Protein AF-A0A7W0XSK7-F1 (afdb_monomer)

Solvent-accessible surface area (backbone atoms only — not comparable to full-atom values): 5544 Å² total; per-residue (Å²): 134,84,78,76,76,80,85,68,79,82,78,42,57,95,78,48,37,75,71,42,72,65,61,36,47,79,71,45,68,43,66,57,96,90,40,74,80,40,68,38,75,37,66,39,57,57,4,52,50,53,51,31,51,52,30,52,78,67,77,40,78,64,79,93,44,76,56,75,61,91,55,63,70,65,30,53,49,33,50,52,39,29,56,60,73,63,68,72,132

Structure (mmCIF, N/CA/C/O backbone):
data_AF-A0A7W0XSK7-F1
#
_entry.id   AF-A0A7W0XSK7-F1
#
loop_
_atom_site.group_PDB
_atom_site.id
_atom_site.type_symbol
_atom_site.label_atom_id
_atom_site.label_alt_id
_atom_site.label_comp_id
_atom_site.label_asym_id
_atom_site.label_entity_id
_atom_site.label_seq_id
_atom_site.pdbx_PDB_ins_code
_atom_site.Cartn_x
_atom_site.Cartn_y
_atom_site.Cartn_z
_atom_site.occupancy
_atom_site.B_iso_or_equiv
_atom_site.auth_seq_id
_atom_site.auth_comp_id
_atom_site.auth_asym_id
_atom_site.auth_atom_id
_atom_site.pdbx_PDB_model_num
ATOM 1 N N . MET A 1 1 ? -36.711 -19.860 9.825 1.00 36.88 1 MET A N 1
ATOM 2 C CA . MET A 1 1 ? -35.358 -20.404 10.049 1.00 36.88 1 MET A CA 1
ATOM 3 C C . MET A 1 1 ? -34.409 -19.485 9.302 1.00 36.88 1 MET A C 1
ATOM 5 O O . MET A 1 1 ? -34.308 -19.586 8.088 1.00 36.88 1 MET A O 1
ATOM 9 N N . SER A 1 2 ? -33.889 -18.470 9.989 1.00 39.03 2 SER A N 1
ATOM 10 C CA . SER A 1 2 ? -33.016 -17.467 9.381 1.00 39.03 2 SER A CA 1
ATOM 11 C C . SER A 1 2 ? -31.631 -18.078 9.247 1.00 39.03 2 SER A C 1
ATOM 13 O O . SER A 1 2 ? -31.033 -18.454 10.249 1.00 39.03 2 SER A O 1
ATOM 15 N N . VAL A 1 3 ? -31.162 -18.245 8.014 1.00 48.69 3 VAL A N 1
ATOM 16 C CA . VAL A 1 3 ? -29.761 -18.564 7.759 1.00 48.69 3 VAL A CA 1
ATOM 17 C C . VAL A 1 3 ? -28.978 -17.277 7.983 1.00 48.69 3 VAL A C 1
ATOM 19 O O . VAL A 1 3 ? -29.071 -16.340 7.193 1.00 48.69 3 VAL A O 1
ATOM 22 N N . GLU A 1 4 ? -28.276 -17.186 9.109 1.00 51.50 4 GLU A N 1
ATOM 23 C CA . GLU A 1 4 ? -27.217 -16.195 9.251 1.00 51.50 4 GLU A CA 1
ATOM 24 C C . GLU A 1 4 ? -26.191 -16.509 8.164 1.00 51.50 4 GLU A C 1
ATOM 26 O O . GLU A 1 4 ? -25.642 -17.610 8.114 1.00 51.50 4 GLU A O 1
ATOM 31 N N . ALA A 1 5 ? -26.027 -15.588 7.215 1.00 54.81 5 ALA A N 1
ATOM 32 C CA . ALA A 1 5 ? -25.003 -15.717 6.199 1.00 54.81 5 ALA A CA 1
ATOM 33 C C . ALA A 1 5 ? -23.658 -15.763 6.923 1.00 54.81 5 ALA A C 1
ATOM 35 O O . ALA A 1 5 ? -23.272 -14.792 7.573 1.00 54.81 5 ALA A O 1
ATOM 36 N N . ASP A 1 6 ? -22.969 -16.896 6.819 1.00 52.09 6 ASP A N 1
ATOM 37 C CA . ASP A 1 6 ? -21.548 -16.987 7.109 1.00 52.09 6 ASP A CA 1
ATOM 38 C C . ASP A 1 6 ? -20.869 -15.896 6.276 1.00 52.09 6 ASP A C 1
ATOM 40 O O . ASP A 1 6 ? -20.761 -16.006 5.052 1.00 52.09 6 ASP A O 1
ATOM 44 N N . VAL A 1 7 ? -20.471 -14.793 6.916 1.00 55.06 7 VAL A N 1
ATOM 45 C CA . VAL A 1 7 ? -19.712 -13.699 6.286 1.00 55.06 7 VAL A CA 1
ATOM 46 C C . VAL A 1 7 ? -18.257 -14.157 6.129 1.00 55.06 7 VAL A C 1
ATOM 48 O O . VAL A 1 7 ? -17.304 -13.468 6.495 1.00 55.06 7 VAL A O 1
ATOM 51 N N . GLY A 1 8 ? -18.103 -15.385 5.636 1.00 54.88 8 GLY A N 1
ATOM 52 C CA . GLY A 1 8 ? -16.858 -16.067 5.406 1.00 54.88 8 GLY A CA 1
ATOM 53 C C . GLY A 1 8 ? -16.014 -15.243 4.451 1.00 54.88 8 GLY A C 1
ATOM 54 O O . GLY A 1 8 ? -16.416 -14.892 3.342 1.00 54.88 8 GLY A O 1
ATOM 55 N N . VAL A 1 9 ? -14.823 -14.929 4.931 1.00 67.69 9 VAL A N 1
ATOM 56 C CA . VAL A 1 9 ? -13.696 -14.313 4.241 1.00 67.69 9 VAL A CA 1
ATOM 57 C C . VAL A 1 9 ? -13.321 -15.054 2.940 1.00 67.69 9 VAL A C 1
ATOM 59 O O . VAL A 1 9 ? -12.286 -15.707 2.875 1.00 67.69 9 VAL A O 1
A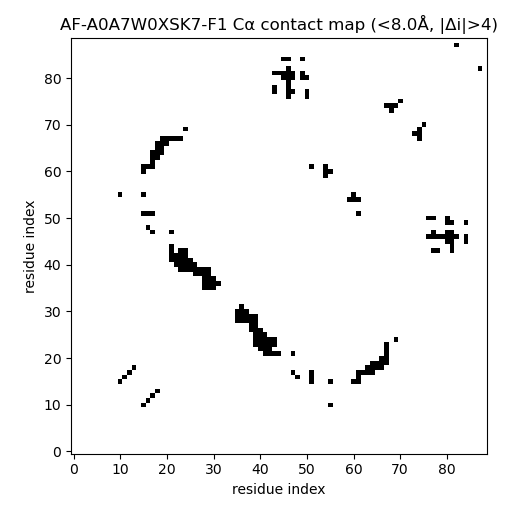TOM 62 N N . ASP A 1 10 ? -14.088 -14.923 1.847 1.00 85.75 10 ASP A N 1
ATOM 63 C CA . ASP A 1 10 ? -13.680 -15.420 0.506 1.00 85.75 10 ASP A CA 1
ATOM 64 C C . ASP A 1 10 ? -12.596 -14.529 -0.146 1.00 85.75 10 ASP A C 1
ATOM 66 O O . ASP A 1 10 ? -12.380 -14.510 -1.363 1.00 85.75 10 ASP A O 1
ATOM 70 N N . PHE A 1 11 ? -11.852 -13.775 0.667 1.00 84.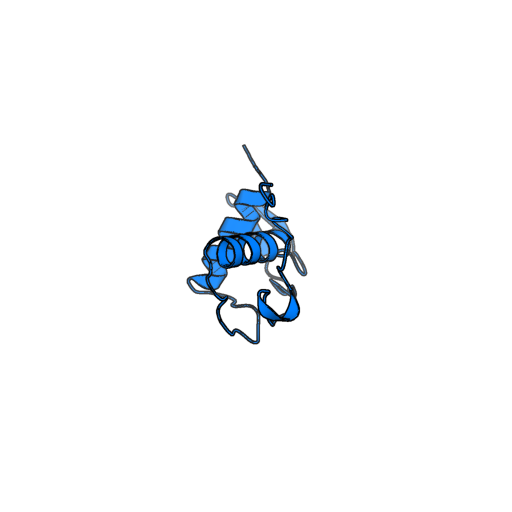50 11 PHE A N 1
ATOM 71 C CA . PHE A 1 11 ? -10.651 -13.107 0.205 1.00 84.50 11 PHE A CA 1
ATOM 72 C C . PHE A 1 11 ? -9.571 -14.144 -0.115 1.00 84.50 11 PHE A C 1
ATOM 74 O O . PHE A 1 11 ? -8.925 -14.727 0.752 1.00 84.50 11 PHE A O 1
ATOM 81 N N . ARG A 1 12 ? -9.331 -14.336 -1.409 1.00 88.31 12 ARG A N 1
ATOM 82 C CA . ARG A 1 12 ? -8.196 -15.107 -1.932 1.00 88.31 12 ARG A CA 1
ATOM 83 C C . ARG A 1 12 ? -7.063 -14.187 -2.398 1.00 88.31 12 ARG A C 1
ATOM 85 O O . ARG A 1 12 ? -7.261 -13.503 -3.405 1.00 88.31 12 ARG A O 1
ATOM 92 N N . PRO A 1 13 ? -5.868 -14.213 -1.777 1.00 86.12 13 PRO A N 1
ATOM 93 C CA . PRO A 1 13 ? -4.727 -13.403 -2.214 1.00 86.12 13 PRO A CA 1
ATOM 94 C C . PRO A 1 13 ? -4.366 -13.600 -3.692 1.00 86.12 13 PRO A C 1
ATOM 96 O O . PRO A 1 13 ? -4.064 -12.640 -4.387 1.00 86.12 13 PRO A O 1
ATOM 99 N N . SER A 1 14 ? -4.486 -14.826 -4.209 1.00 86.62 14 SER A N 1
ATOM 100 C CA . SER A 1 14 ? -4.201 -15.144 -5.616 1.00 86.62 14 SER A CA 1
ATOM 101 C C . SER A 1 14 ? -5.151 -14.485 -6.622 1.00 86.62 14 SER A C 1
ATOM 103 O O . SER A 1 14 ? -4.817 -14.384 -7.800 1.00 86.62 14 SER A O 1
ATOM 105 N N . ARG A 1 15 ? -6.339 -14.056 -6.181 1.00 88.06 15 ARG A N 1
ATOM 106 C CA . ARG A 1 15 ? -7.354 -13.418 -7.035 1.00 88.06 15 ARG A CA 1
ATOM 107 C C . ARG A 1 15 ? -7.511 -11.931 -6.748 1.00 88.06 15 ARG A C 1
ATOM 109 O O . ARG A 1 15 ? -7.696 -11.153 -7.676 1.00 88.06 15 ARG A O 1
ATOM 116 N N . HIS A 1 16 ? -7.447 -11.559 -5.475 1.00 91.19 16 HIS A N 1
ATOM 117 C CA . HIS A 1 16 ? -7.805 -10.229 -4.986 1.00 91.19 16 HIS A CA 1
ATOM 118 C C . HIS A 1 16 ? -6.607 -9.458 -4.418 1.00 91.19 16 HIS A C 1
ATOM 120 O O . HIS A 1 16 ? -6.736 -8.277 -4.111 1.00 91.19 16 HIS A O 1
ATOM 126 N N . GLY A 1 17 ? -5.459 -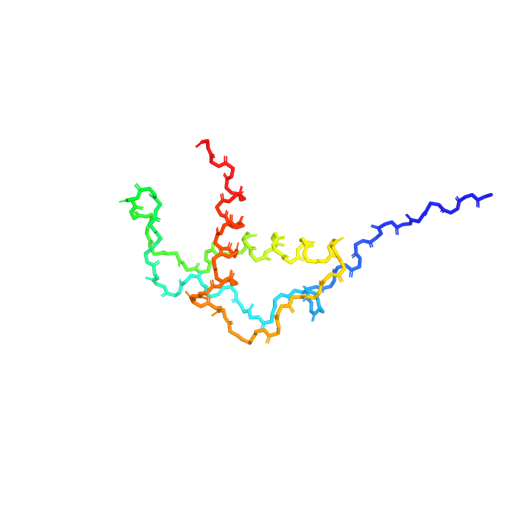10.120 -4.248 1.00 91.31 17 GLY A N 1
ATOM 127 C CA . GLY A 1 17 ? -4.217 -9.514 -3.784 1.00 91.31 17 GLY A CA 1
ATOM 128 C C . GLY A 1 17 ? -3.358 -8.961 -4.921 1.00 91.31 17 GLY A C 1
ATOM 129 O O . GLY A 1 17 ? -3.675 -9.078 -6.107 1.00 91.31 17 GLY A O 1
ATOM 130 N N . TRP A 1 18 ? -2.250 -8.331 -4.536 1.00 92.62 18 TRP A N 1
ATOM 131 C CA . TRP A 1 18 ? -1.249 -7.824 -5.470 1.00 92.62 18 TRP A CA 1
ATOM 132 C C . TRP A 1 18 ? -0.550 -8.969 -6.210 1.00 92.62 18 TRP A C 1
ATOM 134 O O . TRP A 1 18 ? -0.315 -10.036 -5.648 1.00 92.62 18 TRP A O 1
ATOM 144 N N . ARG A 1 19 ? -0.186 -8.732 -7.476 1.00 91.38 19 ARG A N 1
ATOM 145 C CA . ARG A 1 19 ? 0.501 -9.715 -8.338 1.00 91.38 19 ARG A CA 1
ATOM 146 C C . ARG A 1 19 ? 2.027 -9.594 -8.309 1.00 91.38 19 ARG A C 1
ATOM 148 O O . ARG A 1 19 ? 2.704 -10.215 -9.122 1.00 91.38 19 ARG A O 1
ATOM 155 N N . PHE A 1 20 ? 2.557 -8.782 -7.403 1.00 88.25 20 PHE A N 1
ATOM 156 C CA . PHE A 1 20 ? 3.985 -8.561 -7.215 1.00 88.25 20 PHE A CA 1
ATOM 157 C C . PHE A 1 20 ? 4.381 -8.816 -5.759 1.00 88.25 20 PHE A C 1
ATOM 159 O O . PHE A 1 20 ? 3.559 -8.671 -4.850 1.00 88.25 20 PHE A O 1
ATOM 166 N N . GLY A 1 21 ? 5.643 -9.199 -5.555 1.00 85.31 21 GLY A N 1
ATOM 167 C CA . GLY A 1 21 ? 6.240 -9.367 -4.233 1.00 85.31 21 GLY A CA 1
ATOM 168 C C . GLY A 1 21 ? 6.469 -8.030 -3.534 1.00 85.31 21 GLY A C 1
ATOM 169 O O . GLY A 1 21 ? 6.630 -6.989 -4.172 1.00 85.31 21 GLY A O 1
ATOM 170 N N . ASN A 1 22 ? 6.481 -8.052 -2.204 1.00 81.19 22 ASN A N 1
ATOM 171 C CA . ASN A 1 22 ? 6.852 -6.893 -1.400 1.00 81.19 22 ASN A CA 1
ATOM 172 C C . ASN A 1 22 ? 8.379 -6.734 -1.391 1.00 81.19 22 ASN A C 1
ATOM 174 O O . ASN A 1 22 ? 9.032 -6.952 -0.376 1.00 81.19 22 ASN A O 1
ATOM 17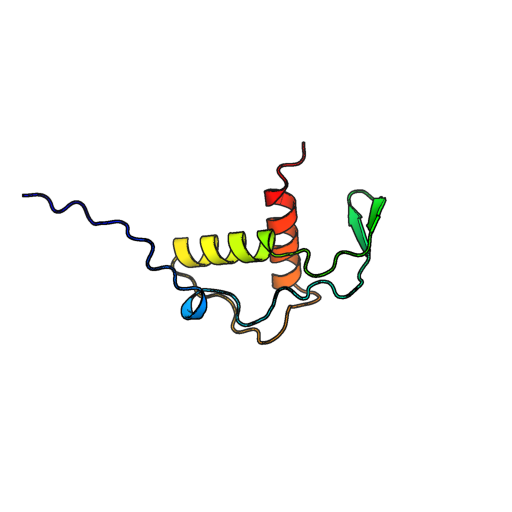8 N N . ASP A 1 23 ? 8.929 -6.345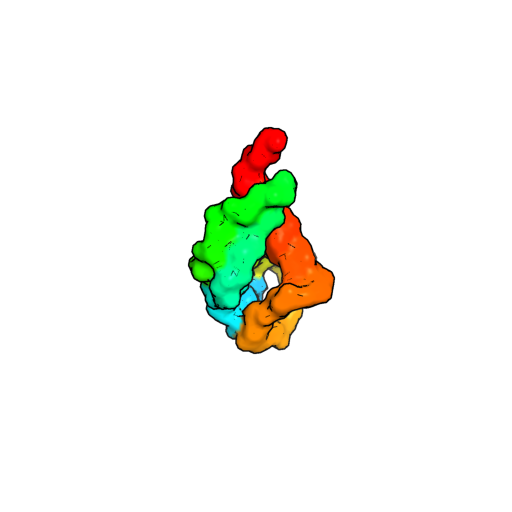 -2.534 1.00 75.69 23 ASP A N 1
ATOM 179 C CA . ASP A 1 23 ? 10.362 -6.098 -2.715 1.00 75.69 23 ASP A CA 1
ATOM 180 C C . ASP A 1 23 ? 10.668 -4.591 -2.608 1.00 75.69 23 ASP A C 1
ATOM 182 O O . ASP A 1 23 ? 11.648 -4.087 -3.149 1.00 75.69 23 ASP A O 1
ATOM 186 N N . TRP A 1 24 ? 9.774 -3.834 -1.953 1.00 69.88 24 TRP A N 1
ATOM 187 C CA . TRP A 1 24 ? 9.705 -2.379 -2.054 1.00 69.88 24 TRP A CA 1
ATOM 188 C C . TRP A 1 24 ? 10.067 -1.661 -0.745 1.00 69.88 24 TRP A C 1
ATOM 190 O O . TRP A 1 24 ? 9.638 -2.110 0.314 1.00 69.88 24 TRP A O 1
ATOM 200 N N . PRO A 1 25 ? 10.757 -0.508 -0.783 1.00 62.09 25 PRO A N 1
ATOM 201 C CA . PRO A 1 25 ? 11.624 -0.063 -1.867 1.00 62.09 25 PRO A CA 1
ATOM 202 C C . PRO A 1 25 ? 12.954 -0.829 -1.851 1.00 62.09 25 PRO A C 1
ATOM 204 O O . PRO A 1 25 ? 13.510 -1.084 -0.789 1.00 62.09 25 PRO A O 1
ATOM 207 N N . ASP A 1 26 ? 13.510 -1.162 -3.013 1.00 61.34 26 ASP A N 1
ATOM 208 C CA . ASP A 1 26 ? 14.844 -1.763 -3.055 1.00 61.34 26 ASP A CA 1
ATOM 209 C C . ASP A 1 26 ? 15.901 -0.700 -2.712 1.00 61.34 26 ASP A C 1
ATOM 211 O O . ASP A 1 26 ? 16.236 0.170 -3.518 1.00 61.34 26 ASP A O 1
ATOM 215 N N . GLY A 1 27 ? 16.347 -0.690 -1.454 1.00 56.12 27 GLY A N 1
ATOM 216 C CA . GLY A 1 27 ? 17.429 0.168 -0.975 1.00 56.12 27 GLY A CA 1
ATOM 217 C C . GLY A 1 27 ? 17.109 1.663 -0.851 1.00 56.12 27 GLY A C 1
ATOM 218 O O . GLY A 1 27 ? 18.023 2.429 -0.527 1.00 56.12 27 GLY A O 1
ATOM 219 N N . ALA A 1 28 ? 15.863 2.106 -1.061 1.00 61.47 28 ALA A N 1
ATOM 220 C CA . ALA A 1 28 ? 15.522 3.517 -0.873 1.00 61.47 28 ALA A CA 1
ATOM 221 C C . ALA A 1 28 ? 15.483 3.880 0.617 1.00 61.47 28 ALA A C 1
ATOM 223 O O . ALA A 1 28 ? 14.933 3.159 1.453 1.00 61.47 28 ALA A O 1
ATOM 224 N N . ALA A 1 29 ? 16.074 5.027 0.942 1.00 59.75 29 ALA A N 1
ATOM 225 C CA . ALA A 1 29 ? 16.001 5.594 2.274 1.00 59.75 29 ALA A CA 1
ATOM 226 C C . ALA A 1 29 ? 14.559 6.024 2.565 1.00 59.75 29 ALA A C 1
ATOM 228 O O . ALA A 1 29 ? 13.998 6.860 1.855 1.00 59.75 29 ALA A O 1
ATOM 229 N N . VAL A 1 30 ? 13.969 5.479 3.625 1.00 65.38 30 VAL A N 1
ATOM 230 C CA . VAL A 1 30 ? 12.668 5.952 4.102 1.00 65.38 30 VAL A CA 1
ATOM 231 C C . VAL A 1 30 ? 12.902 7.216 4.915 1.00 65.38 30 VAL A C 1
ATOM 233 O O . VAL A 1 30 ? 13.618 7.186 5.916 1.00 65.38 30 VAL A O 1
ATOM 236 N N . ILE A 1 31 ? 12.321 8.331 4.473 1.00 63.56 31 ILE A N 1
ATOM 237 C CA . ILE A 1 31 ? 12.414 9.623 5.156 1.00 63.56 31 ILE A CA 1
ATOM 238 C C . ILE A 1 31 ? 11.052 9.939 5.771 1.00 63.56 31 ILE A C 1
ATOM 240 O O . ILE A 1 31 ? 10.074 10.130 5.052 1.00 63.56 31 ILE A O 1
ATOM 244 N N . VAL A 1 32 ? 10.990 10.023 7.100 1.00 65.19 32 VAL A N 1
ATOM 245 C CA . VAL A 1 32 ? 9.785 10.407 7.852 1.00 65.19 32 VAL A CA 1
ATOM 246 C C . VAL A 1 32 ? 10.093 11.675 8.635 1.00 65.19 32 VAL A C 1
ATOM 248 O O . VAL A 1 32 ? 11.072 11.720 9.374 1.00 65.19 32 VAL A O 1
ATOM 251 N N . ALA A 1 33 ? 9.295 12.730 8.441 1.00 67.81 33 ALA A N 1
ATOM 252 C CA . ALA A 1 33 ? 9.488 14.035 9.090 1.00 67.81 33 ALA A CA 1
ATOM 253 C C . ALA A 1 33 ? 10.930 14.592 8.964 1.00 67.81 33 ALA A C 1
ATOM 255 O O . ALA A 1 33 ? 11.495 15.133 9.912 1.00 67.81 33 ALA A O 1
ATOM 256 N N . GLY A 1 34 ? 11.559 14.413 7.795 1.00 70.81 34 GLY A N 1
ATOM 257 C CA . GLY A 1 34 ? 12.941 14.845 7.541 1.00 70.81 34 GLY A CA 1
ATOM 258 C C . GLY A 1 34 ? 14.024 13.979 8.201 1.00 70.81 34 GLY A C 1
ATOM 259 O O . GLY A 1 34 ? 15.205 14.312 8.117 1.00 70.81 34 GLY A O 1
ATOM 260 N N . ARG A 1 35 ? 13.657 12.865 8.847 1.00 61.59 35 ARG A N 1
ATOM 261 C CA . ARG A 1 35 ? 14.585 11.896 9.440 1.00 61.59 35 ARG A CA 1
ATOM 262 C C . ARG A 1 35 ? 14.654 10.640 8.579 1.00 61.59 35 ARG A C 1
ATOM 264 O O . ARG A 1 35 ? 13.635 10.016 8.297 1.00 61.59 35 ARG A O 1
ATOM 271 N N . THR A 1 36 ? 15.863 10.252 8.187 1.00 66.12 36 THR A N 1
ATOM 272 C CA . THR A 1 36 ? 16.106 8.969 7.524 1.00 66.12 36 THR A CA 1
ATOM 273 C C . THR A 1 36 ? 15.965 7.841 8.542 1.00 66.12 36 THR A C 1
ATOM 275 O O . THR A 1 36 ? 16.772 7.745 9.463 1.00 66.12 36 THR A O 1
ATOM 278 N N . LEU A 1 37 ? 14.959 6.984 8.371 1.00 61.94 37 LEU A N 1
ATOM 279 C CA . LEU A 1 37 ? 14.735 5.802 9.211 1.00 61.94 37 LEU A CA 1
ATOM 280 C C . LEU A 1 37 ? 15.606 4.601 8.801 1.00 61.94 37 LEU A C 1
ATOM 282 O O . LEU A 1 37 ? 15.695 3.626 9.538 1.00 61.94 37 LEU A O 1
ATOM 286 N N . GLY A 1 38 ? 16.285 4.680 7.653 1.00 60.06 38 GLY A N 1
ATOM 287 C CA . GLY A 1 38 ? 17.208 3.658 7.153 1.00 60.06 38 GLY A CA 1
ATOM 288 C C . GLY A 1 38 ? 16.807 3.111 5.784 1.00 60.06 38 GLY A C 1
ATOM 289 O O . GLY A 1 38 ? 15.870 3.603 5.150 1.00 60.06 38 GLY A O 1
ATOM 290 N N . ARG A 1 39 ? 17.553 2.101 5.317 1.00 58.12 39 ARG A N 1
ATOM 291 C CA . ARG A 1 39 ? 17.195 1.308 4.134 1.00 58.12 39 ARG A CA 1
ATOM 292 C C . ARG A 1 39 ? 16.224 0.223 4.564 1.00 58.12 39 ARG A C 1
ATOM 294 O O . ARG A 1 39 ? 16.586 -0.645 5.353 1.00 58.12 39 ARG A O 1
ATOM 301 N N . VAL A 1 40 ? 15.001 0.296 4.064 1.00 61.28 40 VAL A N 1
ATOM 302 C CA . VAL A 1 40 ? 13.982 -0.713 4.339 1.00 61.28 40 VAL A CA 1
ATOM 303 C C . VAL A 1 40 ? 13.912 -1.638 3.136 1.00 61.28 40 VAL A C 1
ATOM 305 O O . VAL A 1 40 ? 13.710 -1.163 2.029 1.00 61.28 40 VAL A O 1
ATOM 308 N N . HIS A 1 41 ? 14.080 -2.939 3.355 1.00 62.88 41 HIS A N 1
ATOM 309 C CA . HIS A 1 41 ? 13.899 -3.961 2.326 1.00 62.88 41 HIS A CA 1
ATOM 310 C C . HIS A 1 41 ? 12.533 -4.616 2.545 1.00 62.88 41 HIS A C 1
ATOM 312 O O . HIS A 1 41 ? 12.280 -5.145 3.626 1.00 62.88 41 HIS A O 1
ATOM 318 N N . GLY A 1 42 ? 11.638 -4.536 1.558 1.00 67.12 42 GLY A N 1
ATOM 319 C CA . GLY A 1 42 ? 10.280 -5.081 1.678 1.00 67.12 42 GLY A CA 1
ATOM 320 C C . GLY A 1 42 ? 9.432 -4.408 2.766 1.00 67.12 42 GLY A C 1
ATOM 321 O O . GLY A 1 42 ? 8.776 -5.066 3.568 1.00 67.12 42 GLY A O 1
ATOM 322 N N . GLY A 1 43 ? 9.440 -3.081 2.821 1.00 74.06 43 GLY A N 1
ATOM 323 C CA . GLY A 1 43 ? 8.834 -2.263 3.872 1.00 74.06 43 GLY A CA 1
ATOM 324 C C . GLY A 1 43 ? 7.342 -1.973 3.767 1.00 74.06 43 GLY A C 1
ATOM 325 O O . GLY A 1 43 ? 6.826 -1.261 4.624 1.00 74.06 43 GLY A O 1
ATOM 326 N N . LEU A 1 44 ? 6.653 -2.444 2.725 1.00 84.31 44 LEU A N 1
ATOM 327 C CA . LEU A 1 44 ? 5.284 -2.013 2.414 1.00 84.31 44 LEU A CA 1
ATOM 328 C C . LEU A 1 44 ? 4.220 -3.094 2.628 1.00 84.31 44 LEU A C 1
ATOM 330 O O . LEU A 1 44 ? 3.080 -2.932 2.189 1.00 8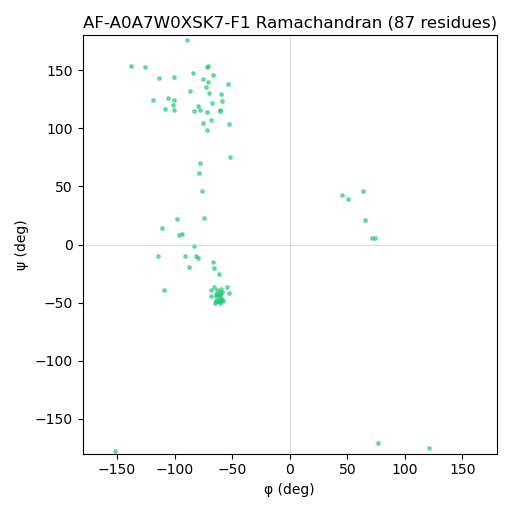4.31 44 LEU A O 1
ATOM 334 N N . CYS A 1 45 ? 4.550 -4.182 3.326 1.00 86.44 45 CYS A N 1
ATOM 335 C CA . CYS A 1 45 ? 3.618 -5.281 3.592 1.00 86.44 45 CYS A CA 1
ATOM 336 C C . CYS A 1 45 ? 2.300 -4.805 4.222 1.00 86.44 45 CYS A C 1
ATOM 338 O O . CYS A 1 45 ? 1.231 -5.251 3.802 1.00 86.44 45 CYS A O 1
ATOM 340 N N . GLY A 1 46 ? 2.361 -3.865 5.170 1.00 87.25 46 GLY A N 1
ATOM 341 C CA . GLY A 1 46 ? 1.184 -3.275 5.805 1.00 87.25 46 GLY A CA 1
ATOM 342 C C . GLY A 1 46 ? 0.349 -2.475 4.811 1.00 87.25 46 GLY A C 1
ATOM 343 O O . GLY A 1 46 ? -0.843 -2.732 4.654 1.00 87.25 46 GLY A O 1
ATOM 344 N N . GLY A 1 47 ? 0.981 -1.571 4.058 1.00 90.31 47 GLY A N 1
ATOM 345 C CA . GLY A 1 47 ? 0.298 -0.783 3.030 1.00 90.31 47 GLY A CA 1
ATOM 346 C C . GLY A 1 47 ? -0.356 -1.648 1.949 1.00 90.31 47 GLY A C 1
ATOM 347 O O . GLY A 1 47 ? -1.497 -1.395 1.550 1.00 90.31 47 GLY A O 1
ATOM 348 N N . MET A 1 48 ? 0.329 -2.710 1.519 1.00 91.44 48 MET A N 1
ATOM 349 C CA . MET A 1 48 ? -0.187 -3.683 0.555 1.00 91.44 48 MET A CA 1
ATOM 350 C C . MET A 1 48 ? -1.400 -4.440 1.098 1.00 91.44 48 MET A C 1
ATOM 352 O O . MET A 1 48 ? -2.418 -4.513 0.403 1.00 91.44 48 MET A O 1
ATOM 356 N N . ALA A 1 49 ? -1.311 -4.961 2.325 1.00 91.06 49 ALA A N 1
ATOM 357 C CA . ALA A 1 49 ? -2.385 -5.710 2.969 1.00 91.06 49 ALA A CA 1
ATOM 358 C C . ALA A 1 49 ? -3.624 -4.836 3.209 1.00 91.06 49 ALA A C 1
ATOM 360 O O . ALA A 1 49 ? -4.729 -5.214 2.816 1.00 91.06 49 ALA A O 1
ATOM 361 N N . SER A 1 50 ? -3.444 -3.637 3.772 1.00 91.75 50 SER A N 1
ATOM 362 C CA . SER A 1 50 ? -4.544 -2.699 4.017 1.00 91.75 50 SER A CA 1
ATOM 363 C C . SER A 1 50 ? -5.240 -2.284 2.722 1.00 91.75 50 SER A C 1
ATOM 365 O O . SER A 1 50 ? -6.468 -2.252 2.667 1.00 91.75 50 SER A O 1
ATOM 367 N N . THR A 1 51 ? -4.478 -2.010 1.660 1.00 93.12 51 THR A N 1
ATOM 368 C CA . THR A 1 51 ? -5.060 -1.607 0.371 1.00 93.12 51 THR A CA 1
ATOM 369 C C . THR A 1 51 ? -5.821 -2.759 -0.291 1.00 93.12 51 THR A C 1
ATOM 371 O O . THR A 1 51 ? -6.908 -2.541 -0.826 1.00 93.12 51 THR A O 1
ATOM 374 N N . ALA A 1 52 ? -5.303 -3.990 -0.214 1.00 94.00 52 ALA A N 1
ATOM 375 C CA . ALA A 1 52 ? -5.993 -5.176 -0.725 1.00 94.00 52 ALA A CA 1
ATOM 376 C C . ALA A 1 52 ? -7.302 -5.454 0.031 1.00 94.00 52 ALA A C 1
ATOM 378 O O . ALA A 1 52 ? -8.334 -5.693 -0.597 1.00 94.00 52 ALA A O 1
ATOM 379 N N . GLY A 1 53 ? -7.282 -5.351 1.364 1.00 92.12 53 GLY A N 1
ATOM 380 C CA . GLY A 1 53 ? -8.478 -5.498 2.195 1.00 92.12 53 GLY A CA 1
ATOM 381 C C . GLY A 1 53 ? -9.543 -4.446 1.879 1.00 92.12 53 GLY A C 1
ATOM 382 O O . GLY A 1 53 ? -10.709 -4.788 1.690 1.00 92.12 53 GLY A O 1
ATOM 383 N N . GLN A 1 54 ? -9.145 -3.176 1.732 1.00 92.62 54 GLN A N 1
ATOM 384 C CA . GLN A 1 54 ? -10.063 -2.097 1.350 1.00 92.62 54 GLN A CA 1
ATOM 385 C C . GLN A 1 54 ? -10.688 -2.342 -0.026 1.00 92.62 54 GLN A C 1
ATOM 387 O O . GLN A 1 54 ? -11.910 -2.257 -0.163 1.00 92.62 54 GLN A O 1
ATOM 392 N N . ALA A 1 55 ? -9.875 -2.689 -1.028 1.00 93.06 55 ALA A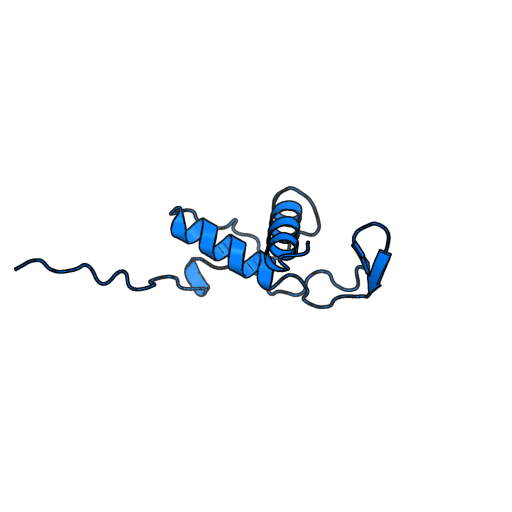 N 1
ATOM 393 C CA . ALA A 1 55 ? -10.366 -2.974 -2.372 1.00 93.06 55 ALA A CA 1
ATOM 394 C C . ALA A 1 55 ? -11.395 -4.113 -2.356 1.00 93.06 55 ALA A C 1
ATOM 396 O O . ALA A 1 55 ? -12.505 -3.930 -2.856 1.00 93.06 55 ALA A O 1
ATOM 397 N N . TRP A 1 56 ? -11.075 -5.227 -1.691 1.00 92.75 56 TRP A N 1
ATOM 398 C CA . TRP A 1 56 ? -11.990 -6.359 -1.546 1.00 92.75 56 TRP A CA 1
ATOM 399 C C . TRP A 1 56 ? -13.290 -5.975 -0.834 1.00 92.75 56 TRP A C 1
ATOM 401 O O . TRP A 1 56 ? -14.367 -6.244 -1.361 1.00 92.75 56 TRP A O 1
ATOM 411 N N . SER A 1 57 ? -13.205 -5.272 0.300 1.00 91.44 57 SER A N 1
ATOM 412 C CA . SER A 1 57 ? -14.388 -4.847 1.067 1.00 91.44 57 SER A CA 1
ATOM 413 C C . SER A 1 57 ? -15.319 -3.920 0.277 1.00 91.44 57 SER A C 1
ATOM 415 O O . SER A 1 57 ? -16.517 -3.869 0.534 1.00 91.44 57 SER A O 1
ATOM 417 N N . SER A 1 58 ? -14.772 -3.207 -0.712 1.00 92.75 58 SER A N 1
ATOM 418 C CA . SER A 1 58 ? -15.514 -2.311 -1.602 1.00 92.75 58 SER A CA 1
ATOM 419 C C . SER A 1 58 ? -15.913 -2.971 -2.930 1.00 92.75 58 SER A C 1
ATOM 421 O O . SER A 1 58 ? -16.351 -2.271 -3.842 1.00 92.75 58 SER A O 1
ATOM 423 N N . GLY A 1 59 ? -15.712 -4.284 -3.093 1.00 91.69 59 GLY A N 1
ATOM 424 C CA . GLY A 1 59 ? -16.011 -5.003 -4.338 1.00 91.69 59 GLY A CA 1
ATOM 425 C C . GLY A 1 59 ? -15.140 -4.584 -5.531 1.00 91.69 59 GLY A C 1
ATOM 426 O O . GLY A 1 59 ? -15.529 -4.771 -6.684 1.00 91.69 59 GLY A O 1
ATOM 427 N N . ARG A 1 60 ? -13.968 -3.989 -5.279 1.00 92.50 60 ARG A N 1
ATOM 428 C CA . ARG A 1 60 ? -13.031 -3.507 -6.301 1.00 92.50 60 ARG A CA 1
ATOM 429 C C . ARG A 1 60 ? -11.882 -4.486 -6.508 1.00 92.50 60 ARG A C 1
ATOM 431 O O . ARG A 1 60 ? -11.347 -5.056 -5.561 1.00 92.50 60 ARG A O 1
ATOM 438 N N . LEU A 1 61 ? -11.430 -4.597 -7.755 1.00 90.94 61 LEU A N 1
ATOM 439 C CA . LEU A 1 61 ? -10.175 -5.270 -8.083 1.00 90.94 61 LEU A CA 1
ATOM 440 C C . LEU A 1 61 ? -8.990 -4.319 -7.911 1.00 90.94 61 LEU A C 1
ATOM 442 O O . LEU A 1 61 ? -9.095 -3.112 -8.153 1.00 90.94 61 LEU A O 1
ATOM 446 N N . LEU A 1 62 ? -7.848 -4.881 -7.521 1.00 92.50 62 LEU A N 1
ATOM 447 C CA . LEU A 1 62 ? -6.582 -4.163 -7.549 1.00 92.50 62 LEU A CA 1
ATOM 448 C C . LEU A 1 62 ? -6.095 -3.966 -8.995 1.00 92.50 62 LEU A C 1
ATOM 450 O O . LEU A 1 62 ? -6.390 -4.792 -9.865 1.00 92.50 62 LEU A O 1
ATOM 454 N N . PRO A 1 63 ? -5.312 -2.906 -9.261 1.00 90.69 63 PRO A N 1
ATOM 455 C CA . PRO A 1 63 ? -4.623 -2.738 -10.533 1.00 90.69 63 PRO A CA 1
ATOM 456 C C . PRO A 1 63 ? -3.771 -3.964 -10.885 1.00 90.69 63 PRO A C 1
ATOM 458 O O . PRO A 1 63 ? -3.056 -4.510 -10.042 1.00 90.69 63 PRO A O 1
ATOM 461 N N . ALA A 1 64 ? -3.806 -4.377 -12.152 1.00 88.50 64 ALA A N 1
ATOM 462 C CA . ALA A 1 64 ? -3.048 -5.518 -12.661 1.00 88.50 64 ALA A CA 1
ATOM 463 C C . ALA A 1 64 ? -1.569 -5.161 -12.913 1.00 88.50 64 ALA A C 1
ATOM 465 O O . ALA A 1 64 ? -1.085 -5.228 -14.041 1.00 88.50 64 ALA A O 1
ATOM 466 N N . LEU A 1 65 ? -0.853 -4.769 -11.861 1.00 87.75 65 LEU A N 1
ATOM 467 C CA . LEU A 1 65 ? 0.577 -4.464 -11.918 1.00 87.75 65 LEU A CA 1
ATOM 468 C C . LEU A 1 65 ? 1.400 -5.741 -11.727 1.00 87.75 65 LEU A C 1
ATOM 470 O O . LEU A 1 65 ? 1.150 -6.505 -10.799 1.00 87.75 65 LEU A O 1
ATOM 474 N N . SER A 1 6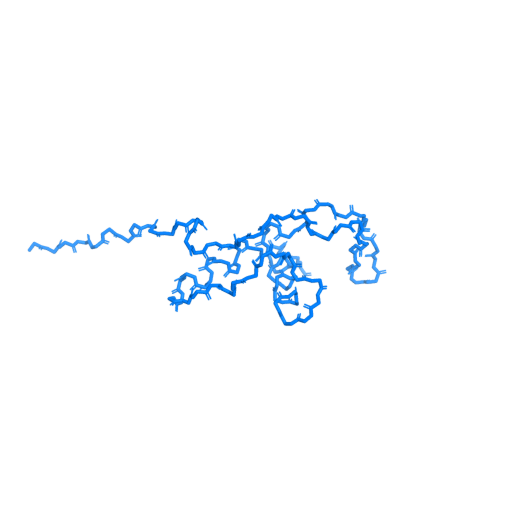6 ? 2.393 -5.963 -12.587 1.00 85.31 66 SER A N 1
ATOM 475 C CA . SER A 1 66 ? 3.330 -7.095 -12.489 1.00 85.31 66 SER A CA 1
ATOM 476 C C . SER A 1 66 ? 4.591 -6.780 -11.680 1.00 85.31 66 SER A C 1
ATOM 478 O O . SER A 1 66 ? 5.368 -7.683 -11.380 1.00 85.31 66 SER A O 1
ATOM 480 N N . ARG A 1 67 ? 4.809 -5.507 -11.334 1.00 84.75 67 ARG A N 1
ATOM 481 C CA . ARG A 1 67 ? 5.931 -5.022 -10.522 1.00 84.75 67 ARG A CA 1
ATOM 482 C C . ARG A 1 67 ? 5.438 -3.972 -9.523 1.00 84.75 67 ARG A C 1
ATOM 484 O O . ARG A 1 67 ? 4.438 -3.310 -9.822 1.00 84.75 67 ARG A O 1
ATOM 491 N N . PRO A 1 68 ? 6.123 -3.791 -8.381 1.00 83.69 68 PRO A N 1
ATOM 492 C CA . PRO A 1 68 ? 5.797 -2.719 -7.450 1.00 83.69 68 PRO A CA 1
ATOM 493 C C . PRO A 1 68 ? 5.931 -1.350 -8.139 1.00 83.69 68 PRO A C 1
ATOM 495 O O . PRO A 1 68 ? 6.966 -1.095 -8.763 1.00 83.69 68 PRO A O 1
ATOM 498 N N . PRO A 1 69 ? 4.919 -0.467 -8.062 1.00 83.88 69 PRO A N 1
ATOM 499 C CA . PRO A 1 69 ? 5.037 0.885 -8.595 1.00 83.88 69 PRO A CA 1
ATOM 500 C C . PRO A 1 69 ? 6.009 1.691 -7.729 1.00 83.88 69 PRO A C 1
ATOM 502 O O . PRO A 1 69 ? 5.873 1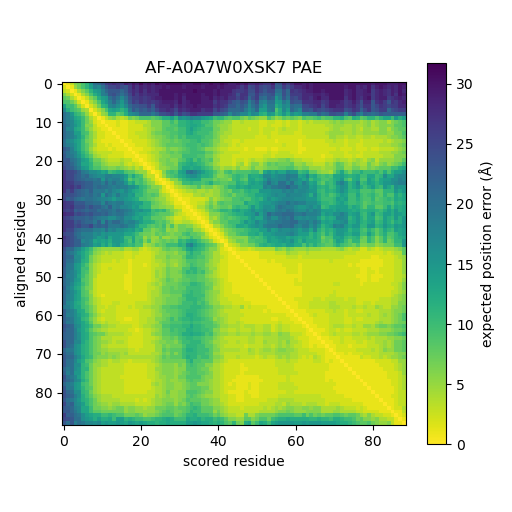.703 -6.510 1.00 83.88 69 PRO A O 1
ATOM 505 N N . THR A 1 70 ? 6.979 2.368 -8.343 1.00 80.00 70 THR A N 1
ATOM 506 C CA . THR A 1 70 ? 7.959 3.208 -7.630 1.00 80.00 70 THR A CA 1
ATOM 507 C C . THR A 1 70 ? 7.484 4.645 -7.422 1.00 80.00 70 THR A C 1
ATOM 509 O O . THR A 1 70 ? 8.004 5.337 -6.551 1.00 80.00 70 THR A O 1
ATOM 512 N N . ASP A 1 71 ? 6.495 5.085 -8.195 1.00 82.00 71 ASP A N 1
ATOM 513 C CA . ASP A 1 71 ? 5.927 6.429 -8.192 1.00 82.00 71 ASP A CA 1
ATOM 514 C C . ASP A 1 71 ? 4.444 6.423 -8.632 1.00 82.00 71 ASP A C 1
ATOM 516 O O . ASP A 1 71 ? 3.819 5.373 -8.823 1.00 82.00 71 ASP A O 1
ATOM 520 N N . GLY A 1 72 ? 3.846 7.615 -8.702 1.00 84.44 72 GLY A N 1
ATOM 521 C CA . GLY A 1 72 ? 2.443 7.805 -9.064 1.00 84.44 72 GLY A CA 1
ATOM 522 C C . GLY A 1 72 ? 1.447 7.471 -7.948 1.00 84.44 72 GLY A C 1
ATOM 523 O O . GLY A 1 72 ? 1.799 7.248 -6.786 1.00 84.44 72 GLY A O 1
ATOM 524 N N . ASP A 1 73 ? 0.163 7.456 -8.307 1.00 89.62 73 ASP A N 1
ATOM 525 C CA . ASP A 1 73 ? -0.931 7.402 -7.331 1.00 89.62 73 ASP A CA 1
ATOM 526 C C . ASP A 1 73 ? -0.984 6.091 -6.543 1.00 89.62 73 ASP A C 1
ATOM 528 O O . ASP A 1 73 ? -1.268 6.104 -5.345 1.00 89.62 73 ASP A O 1
ATOM 532 N N . VAL A 1 74 ? -0.676 4.957 -7.182 1.00 88.88 74 VAL A N 1
ATOM 533 C CA . VAL A 1 74 ? -0.677 3.649 -6.505 1.00 88.88 74 VAL A CA 1
ATOM 534 C C . VAL A 1 74 ? 0.463 3.570 -5.489 1.00 88.88 74 VAL A C 1
ATOM 536 O O . VAL A 1 74 ? 0.241 3.161 -4.350 1.00 88.88 74 VAL A O 1
ATOM 539 N N . ALA A 1 75 ? 1.663 4.024 -5.859 1.00 85.62 75 ALA A N 1
ATOM 540 C CA . ALA A 1 75 ? 2.800 4.113 -4.946 1.00 85.62 75 ALA A CA 1
ATOM 541 C C . ALA A 1 75 ? 2.477 5.018 -3.744 1.00 85.62 75 ALA A C 1
ATOM 543 O O . ALA A 1 75 ? 2.681 4.630 -2.591 1.00 85.62 75 ALA A O 1
ATOM 544 N N . ALA A 1 76 ? 1.900 6.199 -3.998 1.00 86.06 76 ALA A N 1
ATOM 545 C CA . ALA A 1 76 ? 1.488 7.131 -2.951 1.00 86.06 76 ALA A CA 1
ATOM 546 C C . ALA A 1 76 ? 0.394 6.545 -2.038 1.00 86.06 76 ALA A C 1
ATOM 548 O O . ALA A 1 76 ? 0.425 6.749 -0.822 1.00 86.06 76 ALA A O 1
ATOM 549 N N . GLN A 1 77 ? -0.567 5.806 -2.598 1.00 89.50 77 GLN A N 1
ATOM 550 C CA . GLN A 1 77 ? -1.614 5.128 -1.836 1.00 89.50 77 GLN A CA 1
ATOM 551 C C . GLN A 1 77 ? -1.029 4.077 -0.888 1.00 89.50 77 GLN A C 1
ATOM 553 O O . GLN A 1 77 ? -1.363 4.086 0.298 1.00 89.50 77 GLN A O 1
ATOM 558 N N . LEU A 1 78 ? -0.144 3.210 -1.388 1.00 88.44 78 LEU A N 1
ATOM 559 C CA . LEU A 1 78 ? 0.496 2.164 -0.590 1.00 88.44 78 LEU A CA 1
ATOM 560 C C . LEU A 1 78 ? 1.319 2.755 0.562 1.00 88.44 78 LEU A C 1
ATOM 562 O O . LEU A 1 78 ? 1.195 2.295 1.697 1.00 88.44 78 LEU A O 1
ATOM 566 N N . TRP A 1 79 ? 2.083 3.821 0.304 1.00 85.38 79 TRP A N 1
ATOM 567 C CA . TRP A 1 79 ? 2.822 4.543 1.345 1.00 85.38 79 TRP A CA 1
ATOM 568 C C . TRP A 1 79 ? 1.911 5.127 2.419 1.00 85.38 79 TRP A C 1
ATOM 570 O O . TRP A 1 79 ? 2.151 4.934 3.610 1.00 85.38 79 TRP A O 1
ATOM 580 N N . ARG A 1 80 ? 0.839 5.820 2.020 1.00 86.69 80 ARG A N 1
ATOM 581 C CA . ARG A 1 80 ? -0.126 6.384 2.975 1.00 86.69 80 ARG A CA 1
ATOM 582 C C . ARG A 1 80 ? -0.779 5.289 3.811 1.00 86.69 80 ARG A C 1
ATOM 584 O O . ARG A 1 80 ? -0.953 5.482 5.008 1.00 86.69 80 ARG A O 1
ATOM 591 N N . ALA A 1 81 ? -1.133 4.161 3.199 1.00 89.25 81 ALA A N 1
ATOM 592 C CA . ALA A 1 81 ? -1.699 3.021 3.911 1.00 89.25 81 ALA A CA 1
ATOM 593 C C . ALA A 1 81 ? -0.697 2.428 4.915 1.00 89.25 81 ALA A C 1
ATOM 595 O O . ALA A 1 81 ? -1.074 2.179 6.056 1.00 89.25 81 ALA A O 1
ATOM 596 N N . GLN A 1 82 ? 0.579 2.289 4.531 1.00 86.69 82 GLN A N 1
ATOM 597 C CA . GLN A 1 82 ? 1.638 1.827 5.432 1.00 86.69 82 GLN A CA 1
ATOM 598 C C . GLN A 1 82 ? 1.799 2.763 6.632 1.00 86.69 82 GLN A C 1
ATOM 600 O O . GLN A 1 82 ? 1.794 2.297 7.766 1.00 86.69 82 GLN A O 1
ATOM 605 N N . VAL A 1 83 ? 1.917 4.072 6.391 1.00 84.62 83 VAL A N 1
ATOM 606 C CA . VAL A 1 83 ? 2.102 5.068 7.457 1.00 84.62 83 VAL A CA 1
ATOM 607 C C . VAL A 1 83 ? 0.893 5.110 8.388 1.00 84.62 83 VAL A C 1
ATOM 609 O O . VAL A 1 83 ? 1.071 5.120 9.600 1.00 84.62 83 VAL A O 1
ATOM 612 N N . ARG A 1 84 ? -0.334 5.069 7.850 1.00 85.88 84 ARG A N 1
ATOM 613 C CA . ARG A 1 84 ? -1.552 4.990 8.675 1.00 85.88 84 ARG A CA 1
ATOM 614 C C . ARG A 1 84 ? -1.578 3.738 9.546 1.00 85.88 84 ARG A C 1
ATOM 616 O O . ARG A 1 84 ? -2.015 3.814 10.683 1.00 85.88 84 ARG A O 1
ATOM 623 N N . GLY A 1 85 ? -1.103 2.605 9.028 1.00 80.88 85 GLY A N 1
ATOM 624 C CA . GLY A 1 85 ? -1.033 1.353 9.781 1.00 80.88 85 GLY A CA 1
ATOM 625 C C . GLY A 1 85 ? -0.039 1.370 10.946 1.00 80.88 85 GLY A C 1
ATOM 626 O O . GLY A 1 85 ? -0.110 0.489 11.794 1.00 80.88 85 GLY A O 1
ATOM 627 N N . LEU A 1 86 ? 0.873 2.348 11.002 1.00 78.62 86 LEU A N 1
ATOM 628 C CA . LEU A 1 86 ? 1.783 2.524 12.136 1.00 78.62 86 LEU A CA 1
ATOM 629 C C . LEU A 1 86 ? 1.126 3.233 13.327 1.00 78.62 86 LEU A C 1
ATOM 631 O O . LEU A 1 86 ? 1.738 3.250 14.389 1.00 78.62 86 LEU A O 1
ATOM 635 N N . ASP A 1 87 ? -0.066 3.817 13.139 1.00 77.88 87 ASP A N 1
ATOM 636 C CA . ASP A 1 87 ? -0.831 4.527 14.176 1.00 77.88 87 ASP A CA 1
ATOM 637 C C . ASP A 1 87 ? 0.040 5.484 15.013 1.00 77.88 87 ASP A C 1
ATOM 639 O O . ASP A 1 87 ? 0.007 5.509 16.241 1.00 77.88 87 ASP A O 1
ATOM 643 N N . LEU A 1 88 ? 0.920 6.220 14.324 1.00 68.38 88 LEU A N 1
ATOM 644 C CA . LEU A 1 88 ? 1.830 7.159 14.970 1.00 68.38 88 LEU A CA 1
ATOM 645 C C . LEU A 1 88 ? 1.037 8.372 15.497 1.00 68.38 88 LEU A C 1
ATOM 647 O O . LEU A 1 88 ? 0.145 8.839 14.783 1.00 68.38 88 LEU A O 1
ATOM 651 N N . PRO A 1 89 ? 1.366 8.882 16.700 1.00 58.25 89 PRO A N 1
ATOM 652 C CA . PRO A 1 89 ? 0.708 10.042 17.304 1.00 58.25 89 PRO A CA 1
ATOM 653 C C . PRO A 1 89 ? 0.936 11.352 16.538 1.00 58.25 89 PRO A C 1
ATOM 655 O O . PRO A 1 89 ? 1.987 11.491 15.865 1.00 58.25 89 PRO A O 1
#

Foldseek 3Di:
DDPPPPPDDPDDCVFQAALEALQPPVQDFDADPNDGPGGDGSQQPQLRVQVSVVCVVVVHGDPNDNYDDPDDDSNVSSVVRSVVVVVDD

Sequence (89 aa):
MSVEADVGVDFRPSRHGWRFGNDWPDGAAVIVAGRTLGRVHGGLCGGMASTAGQAWSSGRLLPALSRPPTDGDVAAQLWRAQVRGLDLP

Mean predicted aligned error: 8.66 Å

pLDDT: mean 78.06, std 14.4, range [36.88, 94.0]

Radius of gyration: 15.74 Å; Cα contacts (8 Å, |Δi|>4): 107; chains: 1; bounding box: 53×35×30 Å

Secondary structure (DSSP, 8-state):
------------HHHHS-SS-S--SSSPEEEETTEEEEE-SSTTHHHHHHHHHHHHHTTPPPP--SS--SSHHHHHHHHHHHHHHTT--